Protein AF-A0A966PJ02-F1 (afdb_monomer_lite)

Secondary structure (DSSP, 8-state):
-HHHHHHHHHHHHHHTTTT--HHHHHHHHHHHHHHHHT-S-HHHHHHHHHHHHHHHHHHHHHHTTS-SSPPPEEEEEESSSSSHHHHHHHHHHHHHTTSSEEEEEESS--SS--HHHHHHHHHTT---TT----B--GGGGGGSSEEEE----------

Foldseek 3Di:
DVVLLVVLLVVVCVVCPPQDDSVVQSVLLVVQLVQCVPAPCPVCSSVSSSVRSNVQVVLVCVVVVVDPPDAAEEEEEEAAQQADRLLVQQVCCVVCVPNYHGYYAHQHHDNHHDPVRQVVCVVVPGHSRPPGHTHDDPVSPSSHPYYDYPDDPPPPPDD

pLDDT: mean 83.09, std 14.95, range [28.03, 97.56]

Radius of gyration: 16.31 Å; chains: 1; bounding box: 46×40×36 Å

Sequence (159 aa):
ENEIIEHAVQQLSRKYAGKFDESDIVPIVKESYQSFADTKVRTFVAVFTARYADDRLRAMAKNRGLINDAPPSVLFVCVHNAGRSQMAAGWLRHLSRGKIEVYSGGSLPGKDLNASAVEAMREVGIDIANEFPKPFAVDIFSLFDCFYLTSGLMRSTSS

Structure (mmCIF, N/CA/C/O backbone):
data_AF-A0A966PJ02-F1
#
_entry.id   AF-A0A966PJ02-F1
#
loop_
_atom_site.group_PDB
_atom_site.id
_atom_site.type_symbol
_atom_site.label_atom_id
_atom_site.label_alt_id
_atom_site.label_comp_id
_atom_site.label_asym_id
_atom_site.label_entity_id
_atom_site.label_seq_id
_atom_site.pdbx_PDB_ins_code
_atom_site.Cartn_x
_atom_site.Cartn_y
_atom_site.Cartn_z
_atom_site.occupancy
_atom_site.B_iso_or_equiv
_atom_site.auth_seq_id
_atom_site.auth_comp_id
_atom_site.auth_asym_id
_atom_site.auth_atom_id
_atom_site.pdbx_PDB_model_num
ATOM 1 N N . GLU A 1 1 ? -0.558 20.382 -3.421 1.00 69.62 1 GLU A N 1
ATOM 2 C CA . GLU A 1 1 ? -0.070 19.864 -2.125 1.00 69.62 1 GLU A CA 1
ATOM 3 C C . GLU A 1 1 ? -1.181 19.875 -1.090 1.00 69.62 1 GLU A C 1
ATOM 5 O O . GLU A 1 1 ? -1.687 18.800 -0.798 1.00 69.62 1 GLU A O 1
ATOM 10 N N . ASN A 1 2 ? -1.635 21.050 -0.635 1.00 82.06 2 ASN A N 1
ATOM 11 C CA . ASN A 1 2 ? -2.682 21.141 0.392 1.00 82.06 2 ASN A CA 1
ATOM 12 C C . ASN A 1 2 ? -3.977 20.414 -0.007 1.00 82.06 2 ASN A C 1
ATOM 14 O O . ASN A 1 2 ? -4.506 19.638 0.774 1.00 82.06 2 ASN A O 1
ATOM 18 N N . GLU A 1 3 ? -4.397 20.548 -1.267 1.00 89.31 3 GLU A N 1
ATOM 19 C CA . GLU A 1 3 ? -5.603 19.894 -1.793 1.00 89.31 3 GLU A CA 1
ATOM 20 C C . GLU A 1 3 ? -5.533 18.352 -1.768 1.00 89.31 3 GLU A C 1
ATOM 22 O O . GLU A 1 3 ? -6.529 17.689 -1.495 1.00 89.31 3 GLU A O 1
ATOM 27 N N . ILE A 1 4 ? -4.349 17.760 -1.986 1.00 89.25 4 ILE A N 1
ATOM 28 C CA . ILE A 1 4 ? -4.163 16.298 -1.926 1.00 89.25 4 ILE A CA 1
ATOM 29 C C . ILE A 1 4 ? -4.336 15.809 -0.488 1.00 89.25 4 ILE A C 1
ATOM 31 O O . ILE A 1 4 ? -5.017 14.813 -0.244 1.00 89.25 4 ILE A O 1
ATOM 35 N N . ILE A 1 5 ? -3.707 16.515 0.453 1.00 92.25 5 ILE A N 1
ATOM 36 C CA . ILE A 1 5 ? -3.759 16.190 1.877 1.00 92.25 5 ILE A CA 1
ATOM 37 C C . ILE A 1 5 ? -5.189 16.361 2.389 1.00 92.25 5 ILE A C 1
ATOM 39 O O . ILE A 1 5 ? -5.720 15.440 2.996 1.00 92.25 5 ILE A O 1
ATOM 43 N N . GLU A 1 6 ? -5.835 17.490 2.097 1.00 94.44 6 GLU A N 1
ATOM 44 C CA . GLU A 1 6 ? -7.221 17.765 2.490 1.00 94.44 6 GLU A CA 1
ATOM 45 C C . GLU A 1 6 ? -8.183 16.702 1.950 1.00 94.44 6 GLU A C 1
ATOM 47 O O . GLU A 1 6 ? -8.998 16.168 2.703 1.00 94.44 6 GLU A O 1
ATOM 52 N N . HIS A 1 7 ? -8.057 16.331 0.673 1.00 94.38 7 HIS A N 1
ATOM 53 C CA . HIS A 1 7 ? -8.912 15.310 0.078 1.00 94.38 7 HIS A CA 1
ATOM 54 C C . HIS A 1 7 ? -8.708 13.936 0.727 1.00 94.38 7 HIS A C 1
ATOM 56 O O . HIS A 1 7 ? -9.680 13.269 1.087 1.00 94.38 7 HIS A O 1
ATOM 62 N N . ALA A 1 8 ? -7.453 13.518 0.923 1.00 94.56 8 ALA A N 1
ATOM 63 C CA . ALA A 1 8 ? -7.141 12.253 1.580 1.00 94.56 8 ALA A CA 1
ATOM 64 C C . ALA A 1 8 ? -7.626 12.235 3.041 1.00 94.56 8 ALA A C 1
ATOM 66 O O . ALA A 1 8 ? -8.217 11.243 3.467 1.00 94.56 8 ALA A O 1
ATOM 67 N N . VAL A 1 9 ? -7.461 13.334 3.787 1.00 96.56 9 VAL A N 1
ATOM 68 C CA . VAL A 1 9 ? -7.994 13.478 5.152 1.00 96.56 9 VAL A CA 1
ATOM 69 C C . VAL A 1 9 ? -9.512 13.338 5.142 1.00 96.56 9 VAL A C 1
ATOM 71 O O . VAL A 1 9 ? -10.037 12.499 5.862 1.00 96.56 9 VAL A O 1
ATOM 74 N N . GLN A 1 10 ? -10.231 14.065 4.284 1.00 95.81 10 GLN A N 1
ATOM 75 C CA . GLN A 1 10 ? -11.693 13.961 4.211 1.00 95.81 10 GLN A CA 1
ATOM 76 C C . GLN A 1 10 ? -12.168 12.537 3.897 1.00 95.81 10 GLN A C 1
ATOM 78 O O . GLN A 1 10 ? -13.121 12.050 4.512 1.00 95.81 10 GLN A O 1
ATOM 83 N N . GLN A 1 11 ? -11.518 11.859 2.948 1.00 95.38 11 GLN A N 1
ATOM 84 C CA . GLN A 1 11 ? -11.846 10.478 2.598 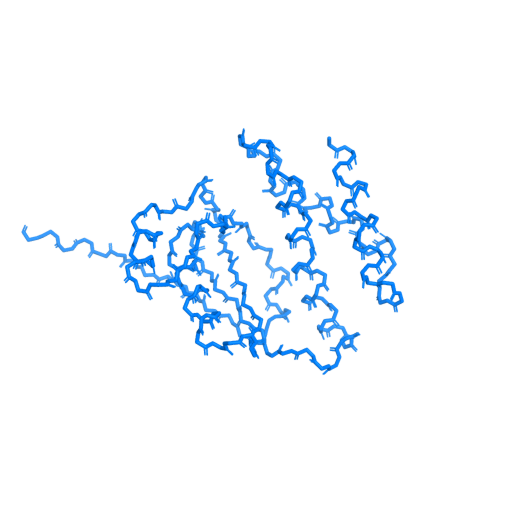1.00 95.38 11 GLN A CA 1
ATOM 85 C C . GLN A 1 11 ? -11.617 9.521 3.775 1.00 95.38 11 GLN A C 1
ATOM 87 O O . GLN A 1 11 ? -12.487 8.702 4.085 1.00 95.38 11 GLN A O 1
ATOM 92 N N . LEU A 1 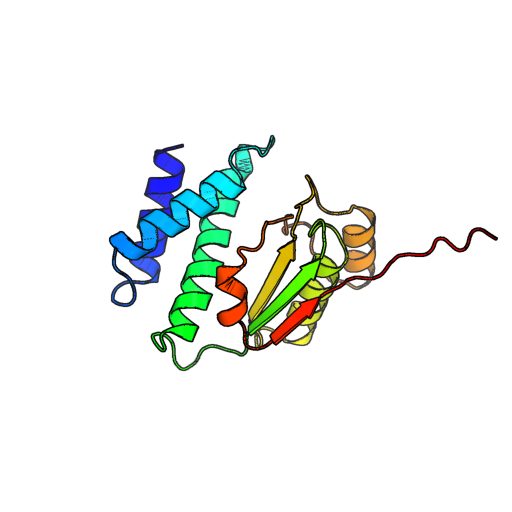12 ? -10.475 9.634 4.455 1.00 96.25 12 LEU A N 1
ATOM 93 C CA . LEU A 1 12 ? -10.102 8.736 5.546 1.00 96.25 12 LEU A CA 1
ATOM 94 C C . LEU A 1 12 ? -10.889 9.024 6.828 1.00 96.25 12 LEU A C 1
ATOM 96 O O . LEU A 1 12 ? -11.327 8.078 7.478 1.00 96.25 12 LEU A O 1
ATOM 100 N N . SER A 1 13 ? -11.184 10.287 7.136 1.00 96.12 13 SER A N 1
ATOM 101 C CA . SER A 1 13 ? -12.061 10.670 8.251 1.00 96.12 13 SER A CA 1
ATOM 102 C C . SER A 1 13 ? -13.460 10.080 8.095 1.00 96.12 13 SER A C 1
ATOM 104 O O . SER A 1 13 ? -14.033 9.579 9.059 1.00 96.12 13 SER A O 1
ATOM 106 N N . ARG A 1 14 ? -14.001 10.043 6.868 1.00 95.12 14 ARG A N 1
ATOM 107 C CA . ARG A 1 14 ? -15.272 9.348 6.596 1.00 95.12 14 ARG A CA 1
ATOM 108 C C . ARG A 1 14 ? -15.146 7.837 6.778 1.00 95.12 14 ARG A C 1
ATOM 110 O O . ARG A 1 14 ? -16.026 7.222 7.372 1.00 95.12 14 ARG A O 1
ATOM 117 N N . LYS A 1 15 ? -14.063 7.234 6.279 1.00 94.38 15 LYS A N 1
ATOM 118 C CA . LYS A 1 15 ? -13.831 5.782 6.354 1.00 94.38 15 LYS A CA 1
ATOM 119 C C . LYS A 1 15 ? -13.669 5.278 7.794 1.00 94.38 15 LYS A C 1
ATOM 121 O O . LYS A 1 15 ? -14.166 4.203 8.127 1.00 94.38 15 LYS A O 1
ATOM 126 N N . TYR A 1 16 ? -12.985 6.046 8.637 1.00 94.25 16 TYR A N 1
ATOM 127 C CA . TYR A 1 16 ? -12.669 5.687 10.020 1.00 94.25 16 TYR A CA 1
ATOM 128 C C . TYR A 1 16 ? -13.515 6.438 11.058 1.00 94.25 16 TYR A C 1
ATOM 130 O O . TYR A 1 16 ? -13.138 6.496 12.229 1.00 94.25 16 TYR A O 1
ATOM 138 N N . ALA A 1 17 ? -14.674 6.969 10.658 1.00 93.69 17 ALA A N 1
ATOM 139 C CA . ALA A 1 17 ? -15.585 7.669 11.557 1.00 93.69 17 ALA A CA 1
ATOM 140 C C . ALA A 1 17 ? -15.888 6.836 12.820 1.00 93.69 17 ALA A C 1
ATOM 142 O O . ALA A 1 17 ? -16.197 5.641 12.740 1.00 93.69 17 ALA A O 1
ATOM 143 N N . GLY A 1 18 ? -15.755 7.473 13.988 1.00 91.50 18 GLY A N 1
ATOM 144 C CA . GLY A 1 18 ? -15.937 6.840 15.298 1.00 91.50 18 GLY A CA 1
ATOM 145 C C . GLY A 1 18 ? -14.793 5.922 15.751 1.00 91.50 18 GLY A C 1
ATOM 146 O O . GLY A 1 18 ? -14.918 5.298 16.800 1.00 91.50 18 GLY A O 1
ATOM 147 N N . LYS A 1 19 ? -13.701 5.811 14.979 1.00 92.81 19 LYS 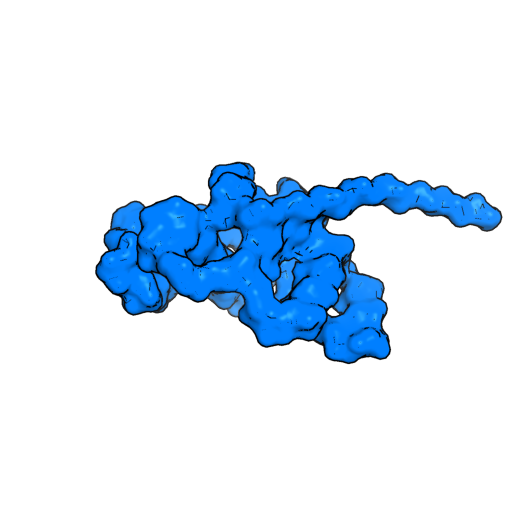A N 1
ATOM 148 C CA . LYS A 1 19 ? -12.481 5.067 15.356 1.00 92.81 19 LYS A CA 1
ATOM 149 C C . LYS A 1 19 ? -11.274 5.982 15.549 1.00 92.81 19 LYS A C 1
ATOM 151 O O . LYS A 1 19 ? -10.471 5.731 16.438 1.00 92.81 19 LYS A O 1
ATOM 156 N N . PHE A 1 20 ? -11.151 7.012 14.717 1.00 93.94 20 PHE A N 1
ATOM 157 C CA . PHE A 1 20 ? -10.087 8.008 14.797 1.00 93.94 20 PHE A CA 1
ATOM 158 C C . PHE A 1 20 ? -10.663 9.412 14.705 1.00 93.94 20 PHE A C 1
ATOM 160 O O . PHE A 1 20 ? -11.623 9.637 13.960 1.00 93.94 20 PHE A O 1
ATOM 167 N N . ASP A 1 21 ? -10.027 10.339 15.413 1.00 93.50 21 ASP A N 1
ATOM 168 C CA . ASP A 1 21 ? -10.285 11.763 15.259 1.00 93.50 21 ASP A CA 1
ATOM 169 C C . ASP A 1 21 ? -9.402 12.349 14.152 1.00 93.50 21 ASP A C 1
ATOM 171 O O . ASP A 1 21 ? -8.385 11.781 13.742 1.00 93.50 21 ASP A O 1
ATOM 175 N N . GLU A 1 22 ? -9.762 13.531 13.659 1.00 92.56 22 GLU A N 1
ATOM 176 C CA . GLU A 1 22 ? -8.970 14.218 12.635 1.00 92.56 22 GLU A CA 1
ATOM 177 C C . GLU A 1 22 ? -7.539 14.532 13.122 1.00 92.56 22 GLU A C 1
ATOM 179 O O . GLU A 1 22 ? -6.596 14.523 12.329 1.00 92.56 22 GLU A O 1
ATOM 184 N N . SER A 1 23 ? -7.353 14.713 14.435 1.00 93.00 23 SER A N 1
ATOM 185 C CA . SER A 1 23 ? -6.043 14.864 15.080 1.00 93.00 23 SER A CA 1
ATOM 186 C C . SER A 1 23 ? -5.161 13.613 14.985 1.00 93.00 23 SER A C 1
ATOM 188 O O . SER A 1 23 ? -3.940 13.760 14.956 1.00 93.00 23 SER A O 1
ATOM 190 N N . ASP A 1 24 ? -5.742 12.410 14.888 1.00 91.88 24 ASP A N 1
ATOM 191 C CA . ASP A 1 24 ? -5.001 11.182 14.580 1.00 91.88 24 ASP A CA 1
ATOM 192 C C . ASP A 1 24 ? -4.679 11.106 13.076 1.00 91.88 24 ASP A C 1
ATOM 194 O O . ASP A 1 24 ? -3.563 10.764 12.691 1.00 91.88 24 ASP A O 1
ATOM 198 N N . ILE A 1 25 ? -5.652 11.426 12.211 1.00 94.44 25 ILE A N 1
ATOM 199 C CA . ILE A 1 25 ? -5.581 11.185 10.756 1.00 94.44 25 ILE A CA 1
ATOM 200 C C . ILE A 1 25 ? -4.644 12.166 10.043 1.00 94.44 25 ILE A C 1
ATOM 202 O O . ILE A 1 25 ? -3.855 11.760 9.185 1.00 94.44 25 ILE A O 1
ATOM 206 N N . VAL A 1 26 ? -4.713 13.458 10.375 1.00 95.38 26 VAL A N 1
ATOM 207 C CA . VAL A 1 26 ? -3.962 14.514 9.674 1.00 95.38 26 VAL A CA 1
ATOM 208 C C . VAL A 1 26 ? -2.444 14.277 9.694 1.00 95.38 26 VAL A C 1
ATOM 210 O O . VAL A 1 26 ? -1.838 14.365 8.619 1.00 95.38 26 VAL A O 1
ATOM 213 N N . PRO A 1 27 ? -1.798 13.957 10.836 1.00 93.69 27 PRO A N 1
ATOM 214 C CA . PRO A 1 27 ? -0.368 13.648 10.866 1.00 93.69 27 PRO A CA 1
ATOM 215 C C . PRO A 1 27 ? 0.007 12.492 9.932 1.00 93.69 27 PRO A C 1
ATOM 217 O O . PRO A 1 27 ? 0.947 12.612 9.148 1.00 93.69 27 PRO A O 1
ATOM 220 N N . ILE A 1 28 ? -0.783 11.415 9.931 1.00 91.81 28 ILE A N 1
ATOM 221 C CA . ILE A 1 28 ? -0.512 10.216 9.127 1.00 91.81 28 ILE A CA 1
ATOM 222 C C . ILE A 1 28 ? -0.586 10.533 7.636 1.00 91.81 28 ILE A C 1
ATOM 224 O O . ILE A 1 28 ? 0.278 10.095 6.874 1.00 91.81 28 ILE A O 1
ATOM 228 N N . VAL A 1 29 ? -1.590 11.300 7.203 1.00 93.56 29 VAL A N 1
ATOM 229 C CA . VAL A 1 29 ? -1.723 11.708 5.797 1.00 93.56 29 VAL A CA 1
ATOM 230 C C . VAL A 1 29 ? -0.568 12.619 5.386 1.00 93.56 29 VAL A C 1
ATOM 232 O O . VAL A 1 29 ? 0.003 12.418 4.315 1.00 93.56 29 VAL A O 1
ATOM 235 N N . LYS A 1 30 ? -0.178 13.580 6.234 1.00 92.75 30 LYS A N 1
ATOM 236 C CA . LYS A 1 30 ? 0.949 14.488 5.961 1.00 92.75 30 LYS A CA 1
ATOM 237 C C . LYS A 1 30 ? 2.271 13.739 5.814 1.00 92.75 30 LYS A C 1
ATOM 239 O O . LYS A 1 30 ? 2.974 13.938 4.827 1.00 92.75 30 LYS A O 1
ATOM 244 N N . GLU A 1 31 ? 2.585 12.841 6.740 1.00 89.31 31 GLU A N 1
ATOM 245 C CA . GLU A 1 31 ? 3.783 11.994 6.665 1.00 89.31 31 GLU A CA 1
ATOM 246 C C . GLU A 1 31 ? 3.753 11.060 5.446 1.00 89.31 31 GLU A C 1
ATOM 248 O O . GLU A 1 31 ? 4.766 10.845 4.775 1.00 89.31 31 GLU A O 1
ATOM 253 N N . SER A 1 32 ? 2.573 10.520 5.125 1.00 88.50 32 SER A N 1
ATOM 254 C CA . SER A 1 32 ? 2.388 9.676 3.942 1.00 88.50 32 SER A CA 1
ATOM 255 C C . SER A 1 32 ? 2.613 10.468 2.658 1.00 88.50 32 SER A C 1
ATOM 257 O O . SER A 1 32 ? 3.248 9.961 1.743 1.00 88.50 32 SER A O 1
ATOM 259 N N . TYR A 1 33 ? 2.165 11.722 2.599 1.00 88.81 33 TYR A N 1
ATOM 260 C CA . TYR A 1 33 ? 2.433 12.612 1.472 1.00 88.81 33 TYR A CA 1
ATOM 261 C C . TYR A 1 33 ? 3.927 12.925 1.343 1.00 88.81 33 TYR A C 1
ATOM 263 O O . TYR A 1 33 ? 4.495 12.790 0.261 1.00 88.81 33 TYR A O 1
ATOM 271 N N . GLN A 1 34 ? 4.584 13.284 2.451 1.00 86.75 34 GLN A N 1
ATOM 272 C CA . GLN A 1 34 ? 6.022 13.581 2.487 1.00 86.75 34 GLN A CA 1
ATOM 273 C C . GLN A 1 34 ? 6.869 12.402 2.001 1.00 86.75 34 GLN A C 1
ATOM 275 O O . GLN A 1 34 ? 7.837 12.601 1.273 1.00 86.75 34 GLN A O 1
ATOM 280 N N . SER A 1 35 ? 6.443 11.174 2.309 1.00 79.38 35 SER A N 1
ATOM 281 C CA . SER A 1 35 ? 7.074 9.939 1.825 1.00 79.38 35 SER A CA 1
ATOM 282 C C . SER A 1 35 ? 7.116 9.823 0.294 1.00 79.38 35 SER A C 1
ATOM 284 O O . SER A 1 35 ? 7.939 9.079 -0.238 1.00 79.38 35 SER A O 1
ATOM 286 N N . PHE A 1 36 ? 6.253 10.557 -0.418 1.00 77.62 36 PHE A N 1
ATOM 287 C CA . PHE A 1 36 ? 6.194 10.591 -1.880 1.00 77.62 36 PHE A CA 1
ATOM 288 C C . PHE A 1 36 ? 6.447 11.987 -2.472 1.00 77.62 36 PHE A C 1
ATOM 290 O O . PHE A 1 36 ? 6.384 12.141 -3.694 1.00 77.62 36 PHE A O 1
ATOM 297 N N . ALA A 1 37 ? 6.750 13.001 -1.656 1.00 71.06 37 ALA A N 1
ATOM 298 C CA . ALA A 1 37 ? 6.893 14.387 -2.112 1.00 71.06 37 ALA A CA 1
ATOM 299 C C . ALA A 1 37 ? 8.060 14.574 -3.100 1.00 71.06 37 ALA A C 1
ATOM 301 O O . ALA A 1 37 ? 7.949 15.359 -4.041 1.00 71.06 37 ALA A O 1
ATOM 302 N N . ASP A 1 38 ? 9.127 13.782 -2.950 1.00 67.81 38 ASP A N 1
ATOM 303 C CA . ASP A 1 38 ? 10.293 13.783 -3.845 1.00 67.81 38 ASP A CA 1
ATOM 304 C C . ASP A 1 38 ? 10.110 12.913 -5.104 1.00 67.81 38 ASP A C 1
ATOM 306 O O . ASP A 1 38 ? 11.012 12.796 -5.943 1.00 67.81 38 ASP A O 1
ATOM 310 N N . THR A 1 39 ? 8.945 12.281 -5.278 1.00 63.84 39 THR A N 1
ATOM 311 C CA . THR A 1 39 ? 8.689 11.454 -6.461 1.00 63.84 39 THR A CA 1
ATOM 312 C C . THR A 1 39 ? 8.511 12.331 -7.702 1.00 63.84 39 THR A C 1
ATOM 314 O O . THR A 1 39 ? 7.774 13.317 -7.721 1.00 63.84 39 THR A O 1
ATOM 317 N N . LYS A 1 40 ? 9.185 11.963 -8.800 1.00 56.59 40 LYS A N 1
ATOM 318 C CA . LYS A 1 40 ? 9.100 12.709 -10.069 1.00 56.59 40 LYS A CA 1
ATOM 319 C C . LYS A 1 40 ? 7.726 12.595 -10.744 1.00 56.59 40 LYS A C 1
ATOM 321 O O . LYS A 1 40 ? 7.406 13.409 -11.607 1.00 56.59 40 LYS A O 1
ATOM 326 N N . VAL A 1 41 ? 6.910 11.611 -10.358 1.00 59.12 41 VAL A N 1
ATOM 327 C CA . VAL A 1 41 ? 5.622 11.309 -10.997 1.00 59.12 41 VAL A CA 1
ATOM 328 C C . VAL A 1 41 ? 4.469 11.875 -10.169 1.00 59.12 41 VAL A C 1
ATOM 330 O O . VAL A 1 41 ? 3.769 11.163 -9.452 1.00 59.12 41 VAL A O 1
ATOM 333 N N . ARG A 1 42 ? 4.247 13.187 -10.301 1.00 66.50 42 ARG A N 1
ATOM 334 C CA . ARG A 1 42 ? 3.218 13.930 -9.549 1.00 66.50 42 ARG A CA 1
ATOM 335 C C . ARG A 1 42 ? 1.796 13.391 -9.739 1.00 66.50 42 ARG A C 1
ATOM 337 O O . ARG A 1 42 ? 0.989 13.487 -8.820 1.00 66.50 42 ARG A O 1
ATOM 344 N N . THR A 1 43 ? 1.503 12.798 -10.896 1.00 67.75 43 THR A N 1
ATOM 345 C CA . THR A 1 43 ? 0.166 12.314 -11.279 1.00 67.75 43 THR A CA 1
ATOM 346 C C . THR A 1 43 ? -0.402 11.270 -10.317 1.00 67.75 43 THR A C 1
ATOM 348 O O . THR A 1 43 ? -1.611 11.224 -10.119 1.00 67.75 43 THR A O 1
ATOM 351 N N . PHE A 1 44 ? 0.450 10.461 -9.682 1.00 73.88 44 PHE A N 1
ATOM 352 C CA . PHE A 1 44 ? 0.000 9.381 -8.797 1.00 73.88 44 PHE A CA 1
ATOM 353 C C . PHE A 1 44 ? 0.202 9.670 -7.309 1.00 73.88 44 PHE A C 1
ATOM 355 O O . PHE A 1 44 ? -0.265 8.894 -6.476 1.00 73.88 44 PHE A O 1
ATOM 362 N N . VAL A 1 45 ? 0.822 10.802 -6.954 1.00 82.56 45 VAL A N 1
ATOM 363 C CA . VAL A 1 45 ? 1.115 11.156 -5.554 1.00 82.56 45 VAL A CA 1
ATOM 364 C C . VAL A 1 45 ? -0.150 11.149 -4.699 1.00 82.56 45 VAL A C 1
ATOM 366 O O . VAL A 1 45 ? -0.120 10.641 -3.582 1.00 82.56 45 VAL A O 1
ATOM 369 N N . ALA A 1 46 ? -1.276 11.641 -5.222 1.00 84.88 46 ALA A N 1
ATOM 370 C CA . ALA A 1 46 ? -2.542 11.640 -4.489 1.00 84.88 46 ALA A CA 1
ATOM 371 C C . ALA A 1 46 ? -3.044 10.225 -4.167 1.00 84.88 46 ALA A C 1
ATOM 373 O O . ALA A 1 46 ? -3.383 9.930 -3.021 1.00 84.88 46 ALA A O 1
ATOM 374 N N . VAL A 1 47 ? -3.027 9.333 -5.161 1.00 84.50 47 VAL A N 1
ATOM 375 C CA . VAL A 1 47 ? -3.459 7.938 -5.004 1.00 84.50 47 VAL A CA 1
ATOM 376 C C . VAL A 1 47 ? -2.543 7.202 -4.027 1.00 84.50 47 VAL A C 1
ATOM 378 O O . VAL A 1 47 ? -3.019 6.499 -3.137 1.00 84.50 47 VAL A O 1
ATOM 381 N N . PHE A 1 48 ? -1.228 7.392 -4.155 1.00 83.12 48 PHE A N 1
ATOM 382 C CA . PHE A 1 48 ? -0.247 6.749 -3.284 1.00 83.12 48 PHE A CA 1
ATOM 383 C C . PHE A 1 48 ? -0.325 7.256 -1.847 1.00 83.12 48 PHE A C 1
ATOM 385 O O . PHE A 1 48 ? -0.289 6.446 -0.923 1.00 83.12 48 PHE A O 1
ATOM 392 N N . THR A 1 49 ? -0.519 8.563 -1.659 1.00 88.31 49 THR A N 1
ATOM 393 C CA . THR A 1 49 ? -0.710 9.178 -0.339 1.00 88.31 49 THR A CA 1
ATOM 394 C C . THR A 1 49 ? -1.928 8.587 0.359 1.00 88.31 49 THR A C 1
ATOM 396 O O . THR A 1 49 ? -1.808 8.101 1.481 1.00 88.31 49 THR A O 1
ATOM 399 N N . ALA A 1 50 ? -3.086 8.581 -0.311 1.00 89.69 50 ALA A N 1
ATOM 400 C CA . ALA A 1 50 ? -4.324 8.072 0.271 1.00 89.69 50 ALA A CA 1
ATOM 401 C C . ALA A 1 50 ? -4.213 6.581 0.616 1.00 89.69 50 ALA A C 1
ATOM 403 O O . ALA A 1 50 ? -4.558 6.180 1.725 1.00 89.69 50 ALA A O 1
ATOM 404 N N . ARG A 1 51 ? -3.670 5.764 -0.299 1.00 86.44 51 ARG A N 1
ATOM 405 C CA . ARG A 1 51 ? -3.511 4.319 -0.081 1.00 86.44 51 ARG A CA 1
ATOM 406 C C . ARG A 1 51 ? -2.528 4.007 1.046 1.00 86.44 51 ARG A C 1
ATOM 408 O O . ARG A 1 51 ? -2.808 3.145 1.868 1.00 86.44 51 ARG A O 1
ATOM 415 N N . TYR A 1 52 ? -1.396 4.706 1.107 1.00 85.31 52 TYR A N 1
ATOM 416 C CA . TYR A 1 52 ? -0.401 4.466 2.150 1.00 85.31 52 TYR A CA 1
ATOM 417 C C . TYR A 1 52 ? -0.891 4.921 3.532 1.00 85.31 52 TYR A C 1
ATOM 419 O O . TYR A 1 52 ? -0.710 4.203 4.514 1.00 85.31 52 TYR A O 1
ATOM 427 N N . ALA A 1 53 ? -1.578 6.065 3.610 1.00 89.94 53 ALA A N 1
ATOM 428 C CA . ALA A 1 53 ? -2.197 6.522 4.851 1.00 89.94 53 ALA A CA 1
ATOM 429 C C . ALA A 1 53 ? -3.303 5.563 5.326 1.00 89.94 53 ALA A C 1
ATOM 431 O O . ALA A 1 53 ? -3.390 5.271 6.518 1.00 89.94 53 ALA A O 1
ATOM 432 N N . ASP A 1 54 ? -4.108 5.033 4.402 1.00 90.50 54 ASP A N 1
ATOM 433 C CA . ASP A 1 54 ? -5.129 4.028 4.699 1.00 90.50 54 ASP A CA 1
ATOM 434 C C . ASP A 1 54 ? -4.531 2.739 5.276 1.00 90.50 54 ASP A C 1
ATOM 436 O O . ASP A 1 54 ? -4.987 2.266 6.317 1.00 90.50 54 ASP A O 1
ATOM 440 N N . ASP A 1 55 ? -3.479 2.208 4.644 1.00 84.56 55 ASP A N 1
ATOM 441 C CA . ASP A 1 55 ? -2.763 1.018 5.113 1.00 84.56 55 ASP A CA 1
ATOM 442 C C . ASP A 1 55 ? -2.253 1.214 6.558 1.00 84.56 55 ASP A C 1
ATOM 444 O O . ASP A 1 55 ? -2.423 0.336 7.409 1.00 84.56 55 ASP A O 1
ATOM 448 N N . ARG A 1 56 ? -1.688 2.392 6.868 1.00 85.50 56 ARG A N 1
ATOM 449 C CA . ARG A 1 56 ? -1.212 2.738 8.222 1.00 85.50 56 ARG A CA 1
ATOM 450 C C . ARG A 1 56 ? -2.360 2.822 9.229 1.00 85.50 56 ARG A C 1
ATOM 452 O O . ARG A 1 56 ? -2.283 2.207 10.292 1.00 85.50 56 ARG A O 1
ATOM 459 N N . LEU A 1 57 ? -3.422 3.563 8.907 1.00 89.44 57 LEU A N 1
ATOM 460 C CA . LEU A 1 57 ? -4.594 3.725 9.777 1.00 89.44 57 LEU A CA 1
ATOM 461 C C . LEU A 1 57 ? -5.252 2.384 10.093 1.00 89.44 57 LEU A C 1
ATOM 463 O O . LEU A 1 57 ? -5.601 2.127 11.245 1.00 89.44 57 LEU A O 1
ATOM 467 N N . ARG A 1 58 ? -5.377 1.505 9.097 1.00 86.81 58 ARG A N 1
ATOM 468 C CA . ARG A 1 58 ? -5.941 0.167 9.277 1.00 86.81 58 ARG A CA 1
ATOM 469 C C . ARG A 1 58 ? -5.111 -0.673 10.240 1.00 86.81 58 ARG A C 1
ATOM 471 O O . ARG A 1 58 ? -5.666 -1.271 11.162 1.00 86.81 58 ARG A O 1
ATOM 478 N N . ALA A 1 59 ? -3.792 -0.672 10.058 1.00 80.62 59 ALA A N 1
ATOM 479 C CA . ALA A 1 59 ? -2.868 -1.386 10.929 1.00 80.62 59 ALA A CA 1
ATOM 480 C C . ALA A 1 59 ? -2.942 -0.863 12.380 1.00 80.62 59 ALA A C 1
ATOM 482 O O . ALA A 1 59 ? -3.023 -1.648 13.326 1.00 80.62 59 ALA A O 1
ATOM 483 N N . MET A 1 60 ? -3.022 0.459 12.567 1.00 85.44 60 MET A N 1
ATOM 484 C CA . MET A 1 60 ? -3.206 1.063 13.893 1.00 85.44 60 MET A CA 1
ATOM 485 C C . MET A 1 60 ? -4.557 0.727 14.516 1.00 85.44 60 MET A C 1
ATOM 487 O O . MET A 1 60 ? -4.618 0.436 15.708 1.00 85.44 60 MET A O 1
ATOM 491 N N . ALA A 1 61 ? -5.635 0.741 13.732 1.00 88.19 61 ALA A N 1
ATOM 492 C CA . ALA A 1 61 ? -6.969 0.428 14.228 1.00 88.19 61 ALA A CA 1
ATOM 493 C C . ALA A 1 61 ? -7.045 -1.011 14.746 1.00 88.19 61 ALA A C 1
ATOM 495 O O . ALA A 1 61 ? -7.646 -1.257 15.790 1.00 88.19 61 ALA A O 1
ATOM 496 N N . LYS A 1 62 ? -6.389 -1.946 14.051 1.00 82.62 62 LYS A N 1
ATOM 497 C CA . LYS A 1 62 ? -6.261 -3.335 14.494 1.00 82.62 62 LYS A CA 1
ATOM 498 C C . LYS A 1 62 ? -5.479 -3.440 15.806 1.00 82.62 62 LYS A C 1
ATOM 500 O O . LYS A 1 62 ? -5.973 -4.041 16.752 1.00 82.62 62 LYS A O 1
ATOM 505 N N . ASN A 1 63 ? -4.303 -2.813 15.897 1.00 81.81 63 ASN A N 1
ATOM 506 C CA . ASN A 1 63 ? -3.481 -2.863 17.112 1.00 81.81 63 ASN A CA 1
ATOM 507 C C . ASN A 1 63 ? -4.192 -2.237 18.331 1.00 81.81 63 ASN A C 1
ATOM 509 O O . ASN A 1 63 ? -4.153 -2.796 19.422 1.00 81.81 63 ASN A O 1
ATOM 513 N N . ARG A 1 64 ? -4.927 -1.131 18.134 1.00 86.19 64 ARG A N 1
ATOM 514 C CA . ARG A 1 64 ? -5.736 -0.483 19.183 1.00 86.19 64 ARG A CA 1
ATOM 515 C C . ARG A 1 64 ? -7.021 -1.254 19.547 1.00 86.19 64 ARG A C 1
ATOM 517 O O . ARG A 1 64 ? -7.768 -0.784 20.399 1.00 86.19 64 ARG A O 1
ATOM 524 N N . GLY A 1 65 ? -7.322 -2.386 18.901 1.00 85.12 65 GLY A N 1
ATOM 525 C CA . GLY A 1 65 ? -8.564 -3.142 19.129 1.00 85.12 65 GLY A CA 1
ATOM 526 C C . GLY A 1 65 ? -9.833 -2.415 18.658 1.00 85.12 65 GLY A C 1
ATOM 527 O O . GLY A 1 65 ? -10.937 -2.717 19.102 1.00 85.12 65 GLY A O 1
ATOM 528 N N . LEU A 1 66 ? -9.691 -1.435 17.760 1.00 86.50 66 LEU A N 1
ATOM 529 C CA . LEU A 1 66 ? -10.808 -0.682 17.172 1.00 86.50 66 LEU A CA 1
ATOM 530 C C . LEU A 1 66 ? -11.481 -1.455 16.024 1.00 86.50 66 LEU A C 1
ATOM 532 O O . LEU A 1 66 ? -12.550 -1.068 15.545 1.00 86.50 66 LEU A O 1
ATOM 536 N N . ILE A 1 67 ? -10.840 -2.533 15.555 1.00 83.88 67 ILE A N 1
ATOM 537 C CA . ILE A 1 67 ? -11.355 -3.477 14.560 1.00 83.88 67 ILE A CA 1
ATOM 538 C C . ILE A 1 67 ? -11.046 -4.891 15.058 1.00 83.88 67 ILE A C 1
ATOM 540 O O . ILE A 1 67 ? -9.884 -5.285 15.100 1.00 83.88 67 ILE A O 1
ATOM 544 N N . ASN A 1 68 ? -12.087 -5.646 15.416 1.00 73.62 68 ASN A N 1
ATOM 545 C CA . ASN A 1 68 ? -11.941 -6.945 16.087 1.00 73.62 68 ASN A CA 1
ATOM 546 C C . ASN A 1 68 ? -12.029 -8.157 15.142 1.00 73.62 68 ASN A C 1
ATOM 548 O O . ASN A 1 68 ? -11.456 -9.195 15.448 1.00 73.62 68 ASN A O 1
ATOM 552 N N . ASP A 1 69 ? -12.648 -8.008 13.966 1.00 74.31 69 ASP A N 1
ATOM 553 C CA . ASP A 1 69 ? -12.746 -9.063 12.937 1.00 74.31 69 ASP A CA 1
ATOM 554 C C . ASP A 1 69 ? -11.747 -8.852 11.783 1.00 74.31 69 ASP A C 1
ATOM 556 O O . ASP A 1 69 ? -11.991 -9.223 10.632 1.00 74.31 69 ASP A O 1
ATOM 560 N N . ALA A 1 70 ? -10.620 -8.189 12.058 1.00 74.19 70 ALA A N 1
ATOM 561 C CA . ALA A 1 70 ? -9.608 -7.950 11.038 1.00 74.19 70 ALA A CA 1
ATOM 562 C C . ALA A 1 70 ? -8.883 -9.265 10.679 1.00 74.19 70 ALA A C 1
ATOM 564 O O . ALA A 1 70 ? -8.436 -9.979 11.581 1.00 74.19 70 ALA A O 1
ATOM 565 N N . PRO A 1 71 ? -8.698 -9.581 9.384 1.00 83.31 71 PRO A N 1
ATOM 566 C CA . PRO A 1 71 ? -7.891 -10.721 8.977 1.00 83.31 71 PRO A CA 1
ATOM 567 C C . PRO A 1 71 ? -6.451 -10.614 9.510 1.00 83.31 71 PRO A C 1
ATOM 569 O O . PRO A 1 71 ? -5.959 -9.506 9.771 1.00 83.31 71 PRO A O 1
ATOM 572 N N . PRO A 1 72 ? -5.728 -11.741 9.629 1.00 86.19 72 PRO A N 1
ATOM 573 C CA . PRO A 1 72 ? -4.300 -11.718 9.909 1.00 86.19 72 PRO A CA 1
ATOM 574 C C . PRO A 1 72 ? -3.549 -10.821 8.921 1.00 86.19 72 PRO A C 1
ATOM 576 O O . PRO A 1 72 ? -3.911 -10.761 7.743 1.00 86.19 72 PRO A O 1
ATOM 579 N N . SER A 1 73 ? -2.516 -10.123 9.386 1.00 86.06 73 SER A N 1
ATOM 580 C CA . SER A 1 73 ? -1.755 -9.169 8.576 1.00 86.06 73 SER A CA 1
ATOM 581 C C . SER A 1 73 ? -0.278 -9.554 8.469 1.00 86.06 73 SER A C 1
ATOM 583 O O . SER A 1 73 ? 0.366 -9.905 9.457 1.00 86.06 73 SER A O 1
ATOM 585 N N . VAL A 1 74 ? 0.269 -9.486 7.251 1.00 88.69 74 VAL A N 1
ATOM 586 C CA . VAL A 1 74 ? 1.667 -9.829 6.947 1.00 88.69 74 VAL A CA 1
ATOM 587 C C . VAL A 1 74 ? 2.356 -8.677 6.225 1.00 88.69 74 VAL A C 1
ATOM 589 O O . VAL A 1 74 ? 1.835 -8.158 5.237 1.00 88.69 74 VAL A O 1
ATOM 592 N N . LEU A 1 75 ? 3.560 -8.321 6.680 1.00 88.06 75 LEU A N 1
ATOM 593 C CA . LEU A 1 75 ? 4.414 -7.306 6.063 1.00 88.06 75 LEU A CA 1
ATOM 594 C C . LEU A 1 75 ? 5.676 -7.928 5.436 1.00 88.06 75 LEU A C 1
ATOM 596 O O . LEU A 1 75 ? 6.487 -8.547 6.123 1.00 88.06 75 LEU A O 1
ATOM 600 N N . PHE A 1 76 ? 5.902 -7.696 4.139 1.00 90.12 76 PHE A N 1
ATOM 601 C CA . PHE A 1 76 ? 7.147 -8.058 3.449 1.00 90.12 76 PHE A CA 1
ATOM 602 C C . PHE A 1 76 ? 8.090 -6.862 3.304 1.00 90.12 76 PHE A C 1
ATOM 604 O O . PHE A 1 76 ? 7.750 -5.852 2.688 1.00 90.12 76 PHE A O 1
ATOM 611 N N . VAL A 1 77 ? 9.325 -6.986 3.786 1.00 86.06 77 VAL A N 1
ATOM 612 C CA . VAL A 1 77 ? 10.305 -5.889 3.774 1.00 86.06 77 VAL A CA 1
ATOM 613 C C . VAL A 1 77 ? 11.534 -6.267 2.952 1.00 86.06 77 VAL A C 1
ATOM 615 O O . VAL A 1 77 ? 12.033 -7.392 3.014 1.00 86.06 77 VAL A O 1
ATOM 618 N N . CYS A 1 78 ? 12.030 -5.329 2.143 1.00 88.00 78 CYS A N 1
ATOM 619 C CA . CYS A 1 78 ? 13.328 -5.433 1.467 1.00 88.00 78 CYS A CA 1
ATOM 620 C C . CYS A 1 78 ? 13.998 -4.055 1.382 1.00 88.00 78 CYS A C 1
ATOM 622 O O . CYS A 1 78 ? 13.443 -3.088 1.876 1.00 88.00 78 CYS A O 1
ATOM 624 N N . VAL A 1 79 ? 15.174 -3.924 0.764 1.00 87.69 79 VAL A N 1
ATOM 625 C CA . VAL A 1 79 ? 15.835 -2.606 0.660 1.00 87.69 79 VAL A CA 1
ATOM 626 C C . VAL A 1 79 ? 15.004 -1.637 -0.191 1.00 87.69 79 VAL A C 1
ATOM 628 O O . VAL A 1 79 ? 14.529 -0.629 0.315 1.00 87.69 79 VAL A O 1
ATOM 631 N N . HIS A 1 80 ? 14.751 -1.981 -1.458 1.00 88.25 80 HIS A N 1
ATOM 632 C CA . HIS A 1 80 ? 14.152 -1.051 -2.424 1.00 88.25 80 HIS A CA 1
ATOM 633 C C . HIS A 1 80 ? 12.634 -1.144 -2.583 1.00 88.25 80 HIS A C 1
ATOM 635 O O . HIS A 1 80 ? 12.057 -0.341 -3.295 1.00 88.25 80 HIS A O 1
ATOM 641 N N . ASN A 1 81 ? 11.973 -2.159 -2.028 1.00 90.56 81 ASN A N 1
ATOM 642 C CA . ASN A 1 81 ? 10.557 -2.460 -2.300 1.00 90.56 8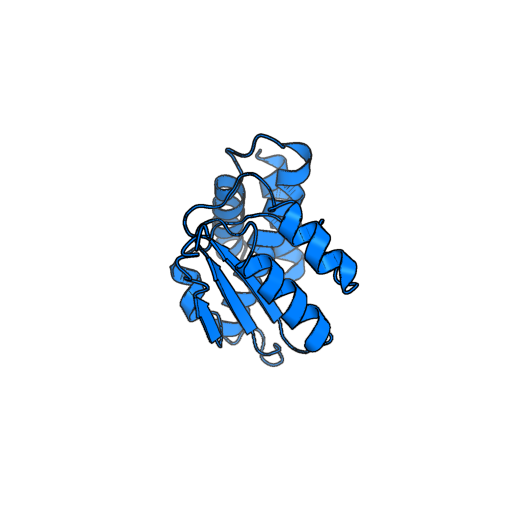1 ASN A CA 1
ATOM 643 C C . ASN A 1 81 ? 10.155 -2.439 -3.791 1.00 90.56 81 ASN A C 1
ATOM 645 O O . ASN A 1 81 ? 9.024 -2.128 -4.140 1.00 90.56 81 ASN A O 1
ATOM 649 N N . ALA A 1 82 ? 11.088 -2.809 -4.668 1.00 90.06 82 ALA A N 1
ATOM 650 C CA . ALA A 1 82 ? 10.884 -2.827 -6.114 1.00 90.06 82 ALA A CA 1
ATOM 651 C C . ALA A 1 82 ? 10.775 -4.249 -6.692 1.00 90.06 82 ALA A C 1
ATOM 653 O O . ALA A 1 82 ? 10.325 -4.419 -7.814 1.00 90.06 82 ALA A O 1
ATOM 654 N N . GLY A 1 83 ? 11.202 -5.279 -5.952 1.00 91.56 83 GLY A N 1
ATOM 655 C CA . GLY A 1 83 ? 11.272 -6.660 -6.449 1.00 91.56 83 GLY A CA 1
ATOM 656 C C . GLY A 1 83 ? 10.779 -7.665 -5.417 1.00 91.56 83 GLY A C 1
ATOM 657 O O . GLY A 1 83 ? 9.583 -7.860 -5.267 1.00 91.56 83 GLY A O 1
ATOM 658 N N . ARG A 1 84 ? 11.694 -8.275 -4.654 1.00 91.75 84 ARG A N 1
ATOM 659 C CA . ARG A 1 84 ? 11.397 -9.393 -3.730 1.00 91.75 84 ARG A CA 1
ATOM 660 C C . ARG A 1 84 ? 10.185 -9.188 -2.826 1.00 91.75 84 ARG A C 1
ATOM 662 O O . ARG A 1 84 ? 9.305 -10.040 -2.812 1.00 91.75 84 ARG A O 1
ATOM 669 N N . SER A 1 85 ? 10.122 -8.078 -2.085 1.00 92.62 85 SER A N 1
ATOM 670 C CA . SER A 1 85 ? 8.981 -7.846 -1.194 1.00 92.62 85 SER A CA 1
ATOM 671 C C . SER A 1 85 ? 7.671 -7.595 -1.948 1.00 92.62 85 SER A C 1
ATOM 673 O O . SER A 1 85 ? 6.619 -7.954 -1.433 1.00 92.62 85 SER A O 1
ATOM 675 N N . GLN A 1 86 ? 7.726 -7.075 -3.179 1.00 94.25 86 GLN A N 1
ATOM 676 C CA . GLN A 1 86 ? 6.552 -6.921 -4.049 1.00 94.25 86 GLN A CA 1
ATOM 677 C C . GLN A 1 86 ? 6.080 -8.270 -4.596 1.00 94.25 86 GLN A C 1
ATOM 679 O O . GLN A 1 86 ? 4.895 -8.580 -4.540 1.00 94.25 86 GLN A O 1
ATOM 684 N N . MET A 1 87 ? 7.012 -9.110 -5.056 1.00 95.75 87 MET A N 1
ATOM 685 C CA . MET A 1 87 ? 6.707 -10.462 -5.532 1.00 95.75 87 MET A CA 1
ATOM 686 C C . MET A 1 87 ? 6.099 -11.314 -4.415 1.00 95.75 87 MET A C 1
ATOM 688 O O . MET A 1 87 ? 5.067 -11.949 -4.613 1.00 95.75 87 MET A O 1
ATOM 692 N N . ALA A 1 88 ? 6.699 -11.287 -3.220 1.00 94.25 88 ALA A N 1
ATOM 693 C CA . ALA A 1 88 ? 6.190 -12.010 -2.059 1.00 94.25 88 ALA A CA 1
ATOM 694 C C . ALA A 1 88 ? 4.784 -11.531 -1.656 1.00 94.25 88 ALA A C 1
ATOM 696 O O . ALA A 1 88 ? 3.897 -12.351 -1.412 1.00 94.25 88 ALA A O 1
ATOM 697 N N . ALA A 1 89 ? 4.551 -10.214 -1.669 1.00 93.12 89 ALA A N 1
ATOM 698 C CA . ALA A 1 89 ? 3.230 -9.652 -1.419 1.00 93.12 89 ALA A CA 1
ATOM 699 C C . ALA A 1 89 ? 2.202 -10.079 -2.480 1.00 93.12 89 ALA A C 1
ATOM 701 O O . ALA A 1 89 ? 1.088 -10.468 -2.132 1.00 93.12 89 ALA A O 1
ATOM 702 N N . GLY A 1 90 ? 2.577 -10.063 -3.762 1.00 94.81 90 GLY A N 1
ATOM 703 C CA . GLY A 1 90 ? 1.729 -10.528 -4.862 1.00 94.81 90 GLY A CA 1
ATOM 704 C C . GLY A 1 90 ? 1.314 -11.991 -4.695 1.00 94.81 90 GLY A C 1
ATOM 705 O O . GLY A 1 90 ? 0.123 -12.302 -4.739 1.00 94.81 90 GLY A O 1
ATOM 706 N N . TRP A 1 91 ? 2.275 -12.873 -4.406 1.00 96.12 91 TRP A N 1
ATOM 707 C CA . TRP A 1 91 ? 2.009 -14.287 -4.134 1.00 96.12 91 TRP A CA 1
ATOM 708 C C . TRP A 1 91 ? 1.073 -14.492 -2.950 1.00 96.12 91 TRP A C 1
ATOM 710 O O . TRP A 1 91 ? 0.089 -15.220 -3.069 1.00 96.12 91 TRP A O 1
ATOM 720 N N . LEU A 1 92 ? 1.334 -13.839 -1.815 1.00 94.81 92 LEU A N 1
ATOM 721 C CA . LEU A 1 92 ? 0.501 -14.037 -0.632 1.00 94.81 92 LEU A CA 1
ATOM 722 C C . LEU A 1 92 ? -0.929 -13.533 -0.852 1.00 94.81 92 LEU A C 1
ATOM 724 O O . LEU A 1 92 ? -1.865 -14.187 -0.403 1.00 94.81 92 LEU A O 1
ATOM 728 N N . ARG A 1 93 ? -1.129 -12.422 -1.574 1.00 93.88 93 ARG A N 1
ATOM 729 C CA . ARG A 1 93 ? -2.479 -11.950 -1.941 1.00 93.88 93 ARG A CA 1
ATOM 730 C C . ARG A 1 93 ? -3.204 -12.951 -2.830 1.00 93.88 93 ARG A C 1
ATOM 732 O O . ARG A 1 93 ? -4.372 -13.247 -2.585 1.00 93.88 93 ARG A O 1
ATOM 739 N N . HIS A 1 94 ? -2.504 -13.483 -3.831 1.00 94.38 94 HIS A N 1
ATOM 740 C CA . HIS A 1 94 ? -3.056 -14.477 -4.743 1.00 94.38 94 HIS A CA 1
ATOM 741 C C . HIS A 1 94 ? -3.472 -15.755 -3.994 1.00 94.38 94 HIS A C 1
ATOM 743 O O . HIS A 1 94 ? -4.599 -16.230 -4.133 1.00 94.38 94 HIS A O 1
ATOM 749 N N . LEU A 1 95 ? -2.590 -16.278 -3.140 1.00 94.88 95 LEU A N 1
ATOM 750 C CA . LEU A 1 95 ? -2.811 -17.525 -2.406 1.00 94.88 95 LEU A CA 1
ATOM 751 C C . LEU A 1 95 ? -3.821 -17.376 -1.261 1.00 94.88 95 LEU A C 1
ATOM 753 O O . LEU A 1 95 ? -4.604 -18.293 -1.014 1.00 94.88 95 LEU A O 1
ATOM 757 N N . SER A 1 96 ? -3.841 -16.230 -0.571 1.00 93.81 96 SER A N 1
ATOM 758 C CA . SER A 1 96 ? -4.739 -16.010 0.570 1.00 93.81 96 SER A CA 1
ATOM 759 C C . SER A 1 96 ? -6.191 -15.779 0.160 1.00 93.81 96 SER A C 1
ATOM 761 O O . SER A 1 96 ? -7.082 -15.934 0.996 1.00 93.81 96 SER A O 1
ATOM 763 N N . ARG A 1 97 ? -6.454 -15.409 -1.104 1.00 91.56 97 ARG A N 1
ATOM 764 C CA . ARG A 1 97 ? -7.796 -15.073 -1.617 1.00 91.56 97 ARG A CA 1
ATOM 765 C C . ARG A 1 97 ? -8.515 -14.037 -0.740 1.00 91.56 97 ARG A C 1
ATOM 767 O O . ARG A 1 97 ? -9.704 -14.165 -0.462 1.00 91.56 97 ARG A O 1
ATOM 774 N N . GLY A 1 98 ? -7.768 -13.046 -0.252 1.00 87.81 98 GLY A N 1
ATOM 775 C CA . GLY A 1 98 ? -8.287 -11.970 0.599 1.00 87.81 98 GLY A CA 1
ATOM 776 C C . GLY A 1 98 ? -8.458 -12.326 2.080 1.00 87.81 98 GLY A C 1
ATOM 777 O O . GLY A 1 98 ? -8.915 -11.485 2.846 1.00 87.81 98 GLY A O 1
ATOM 778 N N . LYS A 1 99 ? -8.068 -13.534 2.512 1.00 89.00 99 LYS A N 1
ATOM 779 C CA . LYS A 1 99 ? -8.116 -13.948 3.928 1.00 89.00 99 LYS A CA 1
ATOM 780 C C . LYS A 1 99 ? -6.972 -13.393 4.778 1.00 89.00 99 LYS A C 1
ATOM 782 O O . LYS A 1 99 ? -6.984 -13.572 5.989 1.00 89.00 99 LYS A O 1
ATOM 787 N N . ILE A 1 100 ? -5.965 -12.790 4.148 1.00 89.88 100 ILE A N 1
ATOM 788 C CA . ILE A 1 100 ? -4.804 -12.191 4.811 1.00 89.88 100 ILE A CA 1
ATOM 789 C C . ILE A 1 100 ? -4.614 -10.794 4.233 1.00 89.88 100 ILE A C 1
ATOM 791 O O . ILE A 1 100 ? -4.625 -10.616 3.012 1.00 89.88 100 ILE A O 1
ATOM 795 N N . GLU A 1 101 ? -4.418 -9.813 5.103 1.00 88.00 101 GLU A N 1
ATOM 796 C CA . GLU A 1 101 ? -3.999 -8.476 4.705 1.00 88.00 101 GLU A CA 1
ATOM 797 C C . GLU A 1 101 ? -2.497 -8.473 4.420 1.00 88.00 101 GLU A C 1
ATOM 799 O O . GLU A 1 101 ? -1.693 -8.901 5.248 1.00 88.00 101 GLU A O 1
ATOM 804 N N . VAL A 1 102 ? -2.102 -8.002 3.238 1.00 88.94 102 VAL A N 1
ATOM 805 C CA . VAL A 1 102 ? -0.719 -8.132 2.770 1.00 88.94 102 VAL A CA 1
ATOM 806 C C . VAL A 1 102 ? -0.130 -6.778 2.423 1.00 88.94 102 VAL A C 1
ATOM 808 O O . VAL A 1 102 ? -0.579 -6.102 1.488 1.00 88.94 102 VAL A O 1
ATOM 811 N N . TYR A 1 103 ? 0.949 -6.455 3.119 1.00 88.25 103 TYR A N 1
ATOM 812 C CA . TYR A 1 103 ? 1.675 -5.202 3.025 1.00 88.25 103 TYR A CA 1
ATOM 813 C C . TYR A 1 103 ? 3.106 -5.452 2.546 1.00 88.25 103 TYR A C 1
ATOM 815 O O . TYR A 1 103 ? 3.664 -6.542 2.700 1.00 88.25 103 TYR A O 1
ATOM 823 N N . SER A 1 104 ? 3.727 -4.429 1.963 1.00 89.44 104 SER A N 1
ATOM 824 C CA . SER A 1 104 ? 5.145 -4.465 1.614 1.00 89.44 104 SER A CA 1
ATOM 825 C C . SER A 1 104 ? 5.771 -3.086 1.740 1.00 89.44 104 SER A C 1
ATOM 827 O O . SER A 1 104 ? 5.106 -2.106 1.406 1.00 89.44 104 SER A O 1
ATOM 829 N N . GLY A 1 105 ? 7.042 -3.021 2.122 1.00 87.62 105 GLY A N 1
ATOM 830 C CA . GLY A 1 105 ? 7.789 -1.767 2.168 1.00 87.62 105 GLY A CA 1
ATOM 831 C C . GLY A 1 105 ? 9.292 -1.966 2.024 1.00 87.62 105 GLY A C 1
ATOM 832 O O . GLY A 1 105 ? 9.787 -3.098 1.892 1.00 87.62 105 GLY A O 1
ATOM 833 N N . GLY A 1 106 ? 10.030 -0.857 1.995 1.00 85.75 106 GLY A N 1
ATOM 834 C CA . GLY A 1 106 ? 11.486 -0.897 1.980 1.00 85.75 106 GLY A CA 1
ATOM 835 C C . GLY A 1 106 ? 12.174 0.233 2.723 1.00 85.75 106 GLY A C 1
ATOM 836 O O . GLY A 1 106 ? 11.579 1.275 2.970 1.00 85.75 106 GLY A O 1
ATOM 837 N N . SER A 1 107 ? 13.422 -0.011 3.121 1.00 81.81 107 SER A N 1
ATOM 838 C CA . SER A 1 107 ? 14.215 0.946 3.902 1.00 81.81 107 SER A CA 1
ATOM 839 C C . SER A 1 107 ? 14.767 2.086 3.046 1.00 81.81 107 SER A C 1
ATOM 841 O O . SER A 1 107 ? 14.971 3.185 3.545 1.00 81.81 107 SER A O 1
ATOM 843 N N . LEU A 1 108 ? 15.000 1.823 1.759 1.00 82.88 108 LEU A N 1
ATOM 844 C CA . LEU A 1 108 ? 15.450 2.783 0.755 1.00 82.88 108 LEU A CA 1
ATOM 845 C C . LEU A 1 108 ? 14.636 2.561 -0.527 1.00 82.88 108 LEU A C 1
ATOM 847 O O . LEU A 1 108 ? 15.154 1.946 -1.459 1.00 82.88 108 LEU A O 1
ATOM 851 N N . PRO A 1 109 ? 13.354 2.972 -0.576 1.00 83.94 109 PRO A N 1
ATOM 852 C CA . PRO A 1 109 ? 12.469 2.696 -1.704 1.00 83.94 109 PRO A CA 1
ATOM 853 C C . PRO A 1 109 ? 13.088 3.078 -3.051 1.00 83.94 109 PRO A C 1
ATOM 855 O O . PRO A 1 109 ? 13.665 4.151 -3.218 1.00 83.94 109 PRO A O 1
ATOM 858 N N . GLY A 1 110 ? 12.979 2.170 -4.017 1.00 83.38 110 GLY A N 1
ATOM 859 C CA . GLY A 1 110 ? 13.369 2.421 -5.396 1.00 83.38 110 GLY A CA 1
ATOM 860 C C . GLY A 1 110 ? 12.447 3.446 -6.053 1.00 83.38 110 GLY A C 1
ATOM 861 O O . GLY A 1 110 ? 11.387 3.777 -5.532 1.00 83.38 110 GLY A O 1
ATOM 862 N N . LYS A 1 111 ? 12.842 3.935 -7.229 1.00 81.44 111 LYS A N 1
ATOM 863 C CA . LYS A 1 111 ? 12.007 4.866 -8.005 1.00 81.44 111 LYS A CA 1
ATOM 864 C C . LYS A 1 111 ? 10.806 4.169 -8.637 1.00 81.44 111 LYS A C 1
ATOM 866 O O . LYS A 1 111 ? 9.712 4.714 -8.623 1.00 81.44 111 LYS A O 1
ATOM 871 N N . ASP A 1 112 ? 11.031 2.957 -9.133 1.00 84.00 112 ASP A N 1
ATOM 872 C CA . ASP A 1 112 ? 10.066 2.167 -9.887 1.00 84.00 112 ASP A CA 1
ATOM 873 C C . ASP A 1 112 ? 10.146 0.697 -9.463 1.00 84.00 112 ASP A C 1
ATOM 875 O O . ASP A 1 112 ? 11.114 0.262 -8.825 1.00 84.00 112 ASP A O 1
ATOM 879 N N . LEU A 1 113 ? 9.129 -0.084 -9.831 1.00 89.31 113 LEU A N 1
ATOM 880 C CA . LEU A 1 113 ? 9.193 -1.538 -9.729 1.00 89.31 113 LEU A CA 1
ATOM 881 C C . LEU A 1 113 ? 10.286 -2.096 -10.651 1.00 89.31 113 LEU A C 1
ATOM 883 O O . LEU A 1 113 ? 10.565 -1.569 -11.726 1.00 89.31 113 LEU A O 1
ATOM 887 N N . ASN A 1 114 ? 10.890 -3.207 -10.245 1.00 91.75 114 ASN A N 1
ATOM 888 C CA . ASN A 1 114 ? 11.806 -3.958 -11.085 1.00 91.75 114 ASN A CA 1
ATOM 889 C C . ASN A 1 114 ? 11.004 -4.601 -12.227 1.00 91.75 114 ASN A C 1
ATOM 891 O O . ASN A 1 114 ? 10.178 -5.478 -11.978 1.00 91.75 114 ASN A O 1
ATOM 895 N N . ALA A 1 115 ? 11.270 -4.181 -13.466 1.00 93.31 115 ALA A N 1
ATOM 896 C CA . ALA A 1 115 ? 10.561 -4.659 -14.651 1.00 93.31 115 ALA A CA 1
ATOM 897 C C . ALA A 1 115 ? 10.588 -6.191 -14.784 1.00 93.31 115 ALA A C 1
ATOM 899 O O . ALA A 1 1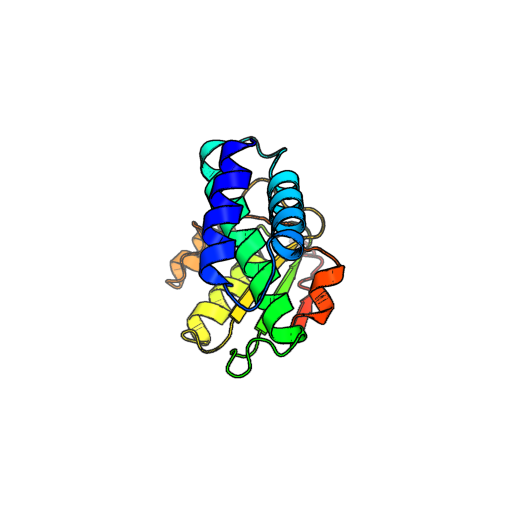15 ? 9.548 -6.792 -15.033 1.00 93.31 115 ALA A O 1
ATOM 900 N N . SER A 1 116 ? 11.729 -6.831 -14.506 1.00 95.56 116 SER A N 1
ATOM 901 C CA . SER A 1 116 ? 11.853 -8.293 -14.538 1.00 95.56 116 SER A CA 1
ATOM 902 C C . SER A 1 116 ? 10.997 -8.976 -13.470 1.00 95.56 116 SER A C 1
ATOM 904 O O . SER A 1 116 ? 10.492 -10.069 -13.690 1.00 95.56 116 SER A O 1
ATOM 906 N N . ALA A 1 117 ? 10.796 -8.338 -12.311 1.00 94.06 117 ALA A N 1
ATOM 907 C CA . ALA A 1 117 ? 9.892 -8.862 -11.289 1.00 94.06 117 ALA A CA 1
ATOM 908 C C . ALA A 1 117 ? 8.424 -8.763 -11.729 1.00 94.06 117 ALA A C 1
ATOM 910 O O . ALA A 1 117 ? 7.651 -9.681 -11.471 1.00 94.06 117 ALA A O 1
ATOM 911 N N . VAL A 1 118 ? 8.040 -7.671 -12.400 1.00 95.31 118 VAL A N 1
ATOM 912 C CA . VAL A 1 118 ? 6.689 -7.510 -12.962 1.00 95.31 118 VAL A CA 1
ATOM 913 C C . VAL A 1 118 ? 6.435 -8.549 -14.054 1.00 95.31 118 VAL A C 1
ATOM 915 O O . VAL A 1 118 ? 5.390 -9.194 -14.048 1.00 95.31 118 VAL A O 1
ATOM 918 N N . GLU A 1 119 ? 7.395 -8.735 -14.960 1.00 95.94 119 GLU A N 1
ATOM 919 C CA . GLU A 1 119 ? 7.324 -9.711 -16.049 1.00 95.94 119 GLU A CA 1
ATOM 920 C C . GLU A 1 119 ? 7.201 -11.144 -15.515 1.00 95.94 119 GLU A C 1
ATOM 922 O O . GLU A 1 119 ? 6.218 -11.818 -15.818 1.00 95.94 119 GLU A O 1
ATOM 927 N N . ALA A 1 120 ? 8.094 -11.558 -14.611 1.00 96.19 120 ALA A N 1
ATOM 928 C CA . ALA A 1 120 ? 8.066 -12.893 -14.012 1.00 96.19 120 ALA A CA 1
ATOM 929 C C . ALA A 1 120 ? 6.762 -13.189 -13.247 1.00 96.19 120 ALA A C 1
ATOM 931 O O . ALA A 1 120 ? 6.249 -14.305 -13.280 1.00 96.19 120 ALA A O 1
ATOM 932 N N . MET A 1 121 ? 6.193 -12.200 -12.547 1.00 97.56 121 MET A N 1
ATOM 933 C CA . MET A 1 121 ? 4.909 -12.383 -11.855 1.00 97.56 121 MET A CA 1
ATOM 934 C C . MET A 1 121 ? 3.741 -12.491 -12.848 1.00 97.56 121 MET A C 1
ATOM 936 O O . MET A 1 121 ? 2.806 -13.263 -12.627 1.00 97.56 121 MET A O 1
ATOM 940 N N . ARG A 1 122 ? 3.805 -11.775 -13.976 1.00 96.69 122 ARG A N 1
ATOM 941 C CA . ARG A 1 122 ? 2.787 -11.845 -15.028 1.00 96.69 122 ARG A CA 1
ATOM 942 C C . ARG A 1 122 ? 2.770 -13.202 -15.732 1.00 96.69 122 ARG A C 1
ATOM 944 O O . ARG A 1 122 ? 1.682 -13.677 -16.047 1.00 96.69 122 ARG A O 1
ATOM 951 N N . GLU A 1 123 ? 3.925 -13.842 -15.922 1.00 96.81 123 GLU A N 1
ATOM 952 C CA . GLU A 1 123 ? 4.028 -15.198 -16.496 1.00 96.81 123 GLU A CA 1
ATOM 953 C C . GLU A 1 123 ? 3.203 -16.235 -15.719 1.00 96.81 123 GLU A C 1
ATOM 955 O O . GLU A 1 123 ? 2.643 -17.158 -16.305 1.00 96.81 123 GLU A O 1
ATOM 960 N N . VAL A 1 124 ? 3.074 -16.052 -14.402 1.00 96.06 124 VAL A N 1
ATOM 961 C CA . VAL A 1 124 ? 2.288 -16.922 -13.512 1.00 96.06 124 VAL A CA 1
ATOM 962 C C . VAL A 1 124 ? 0.885 -16.376 -13.211 1.00 96.06 124 VAL A C 1
ATOM 964 O O . VAL A 1 124 ? 0.193 -16.888 -12.333 1.00 96.06 124 VAL A O 1
ATOM 967 N N . GLY A 1 125 ? 0.444 -15.337 -13.928 1.00 95.50 125 GLY A N 1
ATOM 968 C CA . GLY A 1 125 ? -0.899 -14.765 -13.803 1.00 95.50 125 GLY A CA 1
ATOM 969 C C . GLY A 1 125 ? -1.107 -13.833 -12.604 1.00 95.50 125 GLY A C 1
ATOM 970 O O . GLY A 1 125 ? -2.251 -13.576 -12.228 1.00 95.50 125 GLY A O 1
ATOM 971 N N . ILE A 1 126 ? -0.037 -13.315 -11.993 1.00 95.88 126 ILE A N 1
ATOM 972 C CA . ILE A 1 126 ? -0.114 -12.359 -10.882 1.00 95.88 126 ILE A CA 1
ATOM 973 C C . ILE A 1 126 ? 0.368 -10.989 -11.361 1.00 95.88 126 ILE A C 1
ATOM 975 O O . ILE A 1 126 ? 1.553 -10.779 -11.603 1.00 95.88 126 ILE A O 1
ATOM 979 N N . ASP A 1 127 ? -0.541 -10.021 -11.465 1.00 93.94 127 ASP A N 1
ATOM 980 C CA . ASP A 1 127 ? -0.172 -8.661 -11.855 1.00 93.94 127 ASP A CA 1
ATOM 981 C C . ASP A 1 127 ? 0.197 -7.803 -10.637 1.00 93.94 127 ASP A C 1
ATOM 983 O O . ASP A 1 127 ? -0.626 -7.556 -9.753 1.00 93.94 127 ASP A O 1
ATOM 987 N N . ILE A 1 128 ? 1.444 -7.331 -10.606 1.00 93.56 128 ILE A N 1
ATOM 988 C CA . ILE A 1 128 ? 1.945 -6.386 -9.600 1.00 93.56 128 ILE A CA 1
ATOM 989 C C . ILE A 1 128 ? 2.227 -4.996 -10.189 1.00 93.56 128 ILE A C 1
ATOM 991 O O . ILE A 1 128 ? 2.755 -4.145 -9.483 1.00 93.56 128 ILE A O 1
ATOM 995 N N . ALA A 1 129 ? 1.883 -4.731 -11.455 1.00 90.31 129 ALA A N 1
ATOM 996 C CA . ALA A 1 129 ? 2.245 -3.487 -12.145 1.00 90.31 129 ALA A CA 1
ATOM 997 C C . ALA A 1 129 ? 1.637 -2.217 -11.521 1.00 90.31 129 ALA A C 1
ATOM 999 O O . ALA A 1 129 ? 2.179 -1.130 -11.695 1.00 90.31 129 ALA A O 1
ATOM 1000 N N . ASN A 1 130 ? 0.532 -2.355 -10.780 1.00 86.19 130 ASN A N 1
ATOM 1001 C CA . ASN A 1 130 ? -0.130 -1.254 -10.070 1.00 86.19 130 ASN A CA 1
ATOM 1002 C C . ASN A 1 130 ? 0.404 -1.037 -8.639 1.00 86.19 130 ASN A C 1
ATOM 1004 O O . ASN A 1 130 ? -0.130 -0.214 -7.889 1.00 86.19 130 ASN A O 1
ATOM 1008 N N . GLU A 1 131 ? 1.412 -1.804 -8.220 1.00 89.12 131 GLU A N 1
ATOM 1009 C CA . GLU A 1 131 ? 2.137 -1.546 -6.980 1.00 89.12 131 GLU A CA 1
ATOM 1010 C C . GLU A 1 131 ? 3.240 -0.508 -7.191 1.00 89.12 131 GLU A C 1
ATOM 1012 O O . GLU A 1 131 ? 3.591 -0.137 -8.307 1.00 89.12 131 GLU A O 1
ATOM 1017 N N . PHE A 1 132 ? 3.794 -0.020 -6.089 1.00 85.75 132 PHE A N 1
ATOM 1018 C CA . PHE A 1 132 ? 4.856 0.973 -6.114 1.00 85.75 132 PHE A CA 1
ATOM 1019 C C . PHE A 1 132 ? 5.792 0.770 -4.922 1.00 85.75 132 PHE A C 1
ATOM 1021 O O . PHE A 1 132 ? 5.327 0.348 -3.851 1.00 85.75 132 PHE A O 1
ATOM 1028 N N . PRO A 1 133 ? 7.094 1.070 -5.080 1.00 87.12 133 PRO A N 1
ATOM 1029 C CA . PRO A 1 133 ? 8.012 1.139 -3.958 1.00 87.12 133 PRO A CA 1
ATOM 1030 C C . PRO A 1 133 ? 7.548 2.173 -2.934 1.00 87.12 133 PRO A C 1
ATOM 1032 O O . PRO A 1 133 ? 7.349 3.342 -3.259 1.00 87.12 133 PRO A O 1
ATOM 1035 N N . LYS A 1 134 ? 7.387 1.746 -1.685 1.00 84.69 134 LYS A N 1
ATOM 1036 C CA . LYS A 1 134 ? 6.998 2.615 -0.576 1.00 84.69 134 LYS A CA 1
ATOM 1037 C C . LYS A 1 134 ? 7.918 2.413 0.624 1.00 84.69 134 LYS A C 1
ATOM 1039 O O . LYS A 1 134 ? 8.398 1.288 0.835 1.00 84.69 134 LYS A O 1
ATOM 1044 N N . PRO A 1 135 ? 8.207 3.477 1.396 1.00 81.19 135 PRO A N 1
ATOM 1045 C CA .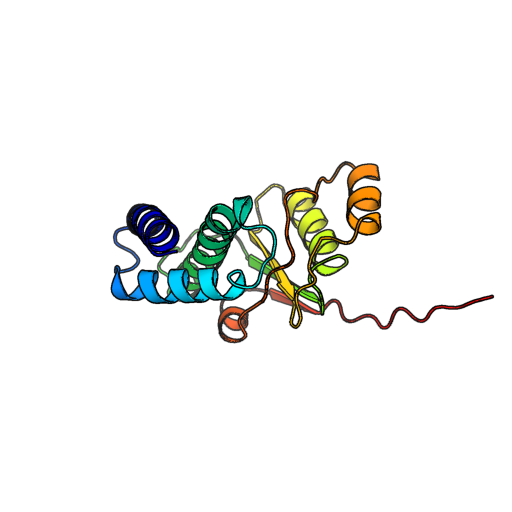 PRO A 1 135 ? 8.915 3.306 2.651 1.00 81.19 135 PRO A CA 1
ATOM 1046 C C . PRO A 1 135 ? 8.076 2.444 3.590 1.00 81.19 135 PRO A C 1
ATOM 1048 O O . PRO A 1 135 ? 6.861 2.334 3.436 1.00 81.19 135 PRO A O 1
ATOM 1051 N N . PHE A 1 136 ? 8.727 1.821 4.562 1.00 76.12 136 PHE A N 1
ATOM 1052 C CA . PHE A 1 136 ? 8.034 1.404 5.773 1.00 76.12 136 PHE A CA 1
ATOM 1053 C C . PHE A 1 136 ? 8.490 2.318 6.906 1.00 76.12 136 PHE A C 1
ATOM 1055 O O . PHE A 1 136 ? 9.660 2.699 6.975 1.00 76.12 136 PHE A O 1
ATOM 1062 N N . ALA A 1 137 ? 7.568 2.666 7.792 1.00 64.56 137 ALA A N 1
ATOM 1063 C CA . ALA A 1 137 ? 7.908 3.359 9.021 1.00 64.56 137 ALA A CA 1
ATOM 1064 C C . ALA A 1 137 ? 8.248 2.311 10.109 1.00 64.56 137 ALA A C 1
ATOM 1066 O O . ALA A 1 137 ? 7.712 1.205 10.125 1.00 64.56 137 ALA A O 1
ATOM 1067 N N . VAL A 1 138 ? 9.244 2.560 10.960 1.00 61.78 138 VAL A N 1
ATOM 1068 C CA . VAL A 1 138 ? 9.695 1.533 11.929 1.00 61.78 138 VAL A CA 1
ATOM 1069 C C . VAL A 1 138 ? 8.640 1.298 13.020 1.00 61.78 138 VAL A C 1
ATOM 1071 O O . VAL A 1 138 ? 8.487 0.188 13.524 1.00 61.78 138 VAL A O 1
ATOM 1074 N N . ASP A 1 139 ? 7.871 2.335 13.338 1.00 61.25 139 ASP A N 1
ATOM 1075 C CA . ASP A 1 139 ? 6.734 2.319 14.259 1.00 61.25 139 ASP A CA 1
ATOM 1076 C C . ASP A 1 139 ? 5.614 1.359 13.826 1.00 61.25 139 ASP A C 1
ATOM 1078 O O . ASP A 1 139 ? 4.896 0.850 14.684 1.00 61.25 139 ASP A O 1
ATOM 1082 N N . ILE A 1 140 ? 5.486 1.052 12.527 1.00 63.28 140 ILE A N 1
ATOM 1083 C CA . ILE A 1 140 ? 4.420 0.171 12.031 1.00 63.28 140 ILE A CA 1
ATOM 1084 C C . ILE A 1 140 ? 4.734 -1.326 12.157 1.00 63.28 140 ILE A C 1
ATOM 1086 O O . ILE A 1 140 ? 3.823 -2.132 11.994 1.00 63.28 140 ILE A O 1
ATOM 1090 N N . PHE A 1 141 ? 5.966 -1.742 12.485 1.00 64.44 141 PHE A N 1
ATOM 1091 C CA . PHE A 1 141 ? 6.283 -3.176 12.632 1.00 64.44 141 PHE A CA 1
ATOM 1092 C C . PHE A 1 141 ? 5.452 -3.868 13.713 1.00 64.44 141 PHE A C 1
ATOM 1094 O O . PHE A 1 141 ? 5.043 -5.010 13.523 1.00 64.44 141 PHE A O 1
ATOM 1101 N N . SER A 1 142 ? 5.183 -3.176 14.822 1.00 59.50 142 SER A N 1
ATOM 1102 C CA . SER A 1 142 ? 4.378 -3.702 15.931 1.00 59.50 142 SER A CA 1
ATOM 1103 C C . SER A 1 142 ? 2.893 -3.849 15.582 1.00 59.50 142 SER A C 1
ATOM 1105 O O . SER A 1 142 ? 2.135 -4.432 16.353 1.00 59.50 142 SER A O 1
ATOM 1107 N N . LEU A 1 143 ? 2.461 -3.323 14.433 1.00 64.38 143 LEU A N 1
ATOM 1108 C CA . LEU A 1 143 ? 1.072 -3.366 13.986 1.00 64.38 143 LEU A CA 1
ATOM 1109 C C . LEU A 1 143 ? 0.747 -4.615 13.150 1.00 64.38 143 LEU A C 1
ATOM 1111 O O . LEU A 1 143 ? -0.425 -4.860 12.857 1.00 64.38 143 LEU A O 1
ATOM 1115 N N . PHE A 1 144 ? 1.755 -5.392 12.741 1.00 66.12 144 PHE A N 1
ATOM 1116 C CA . PHE A 1 144 ? 1.572 -6.594 11.924 1.00 66.12 144 PHE A CA 1
ATOM 1117 C C . PHE A 1 144 ? 1.745 -7.866 12.751 1.00 66.12 144 PHE A C 1
ATOM 1119 O O . PHE A 1 144 ? 2.650 -7.950 13.578 1.00 66.12 144 PHE A O 1
ATOM 1126 N N . ASP A 1 145 ? 0.925 -8.884 12.472 1.00 65.88 145 ASP A N 1
ATOM 1127 C CA . ASP A 1 145 ? 1.018 -10.173 13.175 1.00 65.88 145 ASP A CA 1
ATOM 1128 C C . ASP A 1 145 ? 2.308 -10.927 12.810 1.00 65.88 145 ASP A C 1
ATOM 1130 O O . ASP A 1 145 ? 2.832 -11.712 13.598 1.00 65.88 145 ASP A O 1
ATOM 1134 N N . CYS A 1 146 ? 2.833 -10.702 11.601 1.00 71.25 146 CYS A N 1
ATOM 1135 C CA . CYS A 1 146 ? 4.097 -11.268 11.146 1.00 71.25 146 CYS A CA 1
ATOM 1136 C C . CYS A 1 146 ? 4.794 -10.334 10.145 1.00 71.25 146 CYS A C 1
ATOM 1138 O O . CYS A 1 146 ? 4.147 -9.725 9.287 1.00 71.25 146 CYS A O 1
ATOM 1140 N N . PHE A 1 147 ? 6.127 -10.260 10.204 1.00 70.94 147 PHE A N 1
ATOM 1141 C CA . PHE A 1 147 ? 6.934 -9.589 9.186 1.00 70.94 147 PHE A CA 1
ATOM 1142 C C . PHE A 1 147 ? 8.036 -10.507 8.650 1.00 70.94 147 PHE A C 1
ATOM 1144 O O . PHE A 1 147 ? 8.662 -11.263 9.391 1.00 70.94 147 PHE A O 1
ATOM 1151 N N . TYR A 1 148 ? 8.300 -10.407 7.347 1.00 73.31 148 TYR A N 1
ATOM 1152 C CA . TYR A 1 148 ? 9.354 -11.151 6.661 1.00 73.31 148 TYR A CA 1
ATOM 1153 C C . TYR A 1 148 ? 10.392 -10.197 6.080 1.00 73.31 148 TYR A C 1
ATOM 1155 O O . TYR A 1 148 ? 10.091 -9.367 5.216 1.00 73.31 148 TYR A O 1
ATOM 1163 N N . LEU A 1 149 ? 11.645 -10.360 6.506 1.00 71.06 149 LEU A N 1
ATOM 1164 C CA . LEU A 1 149 ? 12.790 -9.682 5.909 1.00 71.06 149 LEU A CA 1
ATOM 1165 C C . LEU A 1 149 ? 13.299 -10.494 4.719 1.00 71.06 149 LEU A C 1
ATOM 1167 O O . LEU A 1 149 ? 13.871 -11.570 4.865 1.00 71.06 149 LEU A O 1
ATOM 1171 N N . THR A 1 150 ? 13.129 -9.954 3.516 1.00 64.69 150 THR A N 1
ATOM 1172 C CA . THR A 1 150 ? 13.660 -10.551 2.282 1.00 64.69 150 THR A CA 1
ATOM 1173 C C . THR A 1 150 ? 15.097 -10.072 2.031 1.00 64.69 150 THR A C 1
ATOM 1175 O O . THR A 1 150 ? 15.430 -9.493 0.994 1.00 64.69 150 THR A O 1
ATOM 1178 N N . SER A 1 151 ? 15.980 -10.269 3.012 1.00 55.91 151 SER A N 1
ATOM 1179 C CA . SER A 1 151 ? 17.418 -10.040 2.851 1.00 55.91 151 SER A CA 1
ATOM 1180 C C . SER A 1 151 ? 18.078 -11.285 2.266 1.00 55.91 151 SER A C 1
ATOM 1182 O O . SER A 1 151 ? 18.390 -12.232 2.978 1.00 55.91 151 SER A O 1
ATOM 1184 N N . GLY A 1 152 ? 18.303 -11.270 0.954 1.00 44.19 152 GLY A N 1
ATOM 1185 C CA . GLY A 1 152 ? 19.221 -12.185 0.276 1.00 44.19 152 GLY A CA 1
ATOM 1186 C C . GLY A 1 152 ? 20.343 -11.391 -0.386 1.00 44.19 152 GLY A C 1
ATOM 1187 O O . GLY A 1 152 ? 20.075 -10.541 -1.237 1.00 44.19 152 GLY A O 1
ATOM 1188 N N . LEU A 1 153 ? 21.599 -11.637 -0.026 1.00 34.97 153 LEU A N 1
ATOM 1189 C CA . LEU A 1 153 ? 22.702 -11.287 -0.916 1.00 34.97 153 LEU A CA 1
ATOM 1190 C C . LEU A 1 153 ? 22.517 -12.167 -2.159 1.00 34.97 153 LEU A C 1
ATOM 1192 O O . LEU A 1 153 ? 22.703 -13.379 -2.087 1.00 34.97 153 LEU A O 1
ATOM 1196 N N . MET A 1 154 ? 22.091 -11.592 -3.282 1.00 32.84 154 MET A N 1
ATOM 1197 C CA . MET A 1 154 ? 22.118 -12.304 -4.555 1.00 32.84 154 MET A CA 1
ATOM 1198 C C . MET A 1 154 ? 23.598 -12.386 -4.944 1.00 32.84 154 MET A C 1
ATOM 1200 O O . MET A 1 154 ? 24.141 -11.461 -5.542 1.00 32.84 154 MET A O 1
ATOM 1204 N N . ARG A 1 155 ? 24.306 -13.432 -4.495 1.00 28.03 155 ARG A N 1
ATOM 1205 C CA . ARG A 1 155 ? 25.640 -13.728 -5.020 1.00 28.03 155 ARG A CA 1
ATOM 1206 C C . ARG A 1 155 ? 25.449 -14.147 -6.473 1.00 28.03 155 ARG A C 1
ATOM 1208 O O . ARG A 1 155 ? 25.000 -15.254 -6.745 1.00 28.03 155 ARG A O 1
ATOM 1215 N N . SER A 1 156 ? 25.771 -13.229 -7.380 1.00 30.89 156 SER A N 1
ATOM 1216 C CA . SER A 1 156 ? 26.094 -13.531 -8.771 1.00 30.89 156 SER A CA 1
ATOM 1217 C C . SER A 1 156 ? 27.156 -14.628 -8.777 1.00 30.89 156 SER A C 1
ATOM 1219 O O . SER A 1 156 ? 28.316 -14.362 -8.467 1.00 30.89 156 SER A O 1
ATOM 1221 N N . THR A 1 157 ? 26.766 -15.865 -9.069 1.00 35.00 157 THR A N 1
ATOM 1222 C CA . THR A 1 157 ? 27.711 -16.885 -9.521 1.00 35.00 157 THR A CA 1
ATOM 1223 C C . THR A 1 157 ? 27.832 -16.707 -11.025 1.00 35.00 157 THR A C 1
ATOM 1225 O O . THR A 1 157 ? 27.097 -17.294 -11.809 1.00 35.00 157 THR A O 1
ATOM 1228 N N . SER A 1 158 ? 28.720 -15.800 -11.423 1.00 33.44 158 SER A N 1
ATOM 1229 C CA . SER A 1 158 ? 29.253 -15.790 -12.779 1.00 33.44 158 SER A CA 1
ATOM 1230 C C . SER A 1 158 ? 30.048 -17.085 -12.950 1.00 33.44 158 SER A C 1
ATOM 1232 O O . SER A 1 158 ? 31.001 -17.324 -12.206 1.00 33.44 158 SER A O 1
ATOM 1234 N N . SER A 1 159 ? 29.576 -17.935 -13.862 1.00 38.41 159 SER A N 1
ATOM 1235 C CA . SER A 1 159 ? 30.346 -19.043 -14.441 1.00 38.41 159 SER A CA 1
ATOM 1236 C C . SER A 1 159 ? 31.173 -18.513 -15.602 1.00 38.41 159 SER A C 1
ATOM 1238 O O . SER A 1 159 ? 30.657 -17.595 -16.282 1.00 38.41 159 SER A O 1
#